Protein AF-A0A9C7VL04-F1 (afdb_monomer_lite)

Structure (mmCIF, N/CA/C/O backbone):
data_AF-A0A9C7VL04-F1
#
_entry.id   AF-A0A9C7VL04-F1
#
loop_
_atom_site.group_PDB
_atom_site.id
_atom_site.type_symbol
_atom_site.label_atom_id
_atom_site.label_alt_id
_atom_site.label_comp_id
_atom_site.label_asym_id
_atom_site.label_entity_id
_atom_site.label_seq_id
_atom_site.pdbx_PDB_ins_code
_atom_site.Cartn_x
_atom_site.Cartn_y
_atom_site.Cartn_z
_atom_site.occupancy
_atom_site.B_iso_or_equiv
_atom_site.auth_seq_id
_atom_site.auth_comp_id
_atom_site.auth_asym_id
_atom_site.auth_atom_id
_atom_site.pdbx_PDB_model_num
ATOM 1 N N . MET A 1 1 ? -0.813 16.630 -5.280 1.00 60.84 1 MET A N 1
ATOM 2 C CA . MET A 1 1 ? -0.924 15.487 -4.339 1.00 60.84 1 MET A CA 1
ATOM 3 C C . MET A 1 1 ? 0.478 15.019 -3.953 1.00 60.84 1 MET A C 1
ATOM 5 O O . MET A 1 1 ? 1.279 14.811 -4.855 1.00 60.84 1 MET A O 1
ATOM 9 N N . LYS A 1 2 ? 0.815 14.920 -2.654 1.00 81.75 2 LYS A N 1
ATOM 10 C CA . LYS A 1 2 ? 2.151 14.469 -2.197 1.00 81.75 2 LYS A CA 1
ATOM 11 C C . LYS A 1 2 ? 2.380 12.988 -2.558 1.00 81.75 2 LYS A C 1
ATOM 13 O O . LYS A 1 2 ? 1.420 12.220 -2.567 1.00 81.75 2 LYS A O 1
ATOM 18 N N . ALA A 1 3 ? 3.633 12.593 -2.808 1.00 79.69 3 ALA A N 1
ATOM 19 C CA . ALA A 1 3 ? 4.036 11.224 -3.169 1.00 79.69 3 ALA A CA 1
ATOM 20 C C . ALA A 1 3 ? 3.453 10.144 -2.237 1.00 79.69 3 ALA A C 1
ATOM 22 O O . ALA A 1 3 ? 2.909 9.154 -2.717 1.00 79.69 3 ALA A O 1
ATOM 23 N N . HIS A 1 4 ? 3.474 10.404 -0.926 1.00 84.88 4 HIS A N 1
ATOM 24 C CA . HIS A 1 4 ? 2.882 9.550 0.106 1.00 84.88 4 HIS A CA 1
ATOM 25 C C . HIS A 1 4 ? 1.423 9.177 -0.187 1.00 84.88 4 HIS A C 1
ATOM 27 O O . HIS A 1 4 ? 1.078 8.002 -0.239 1.00 84.88 4 HIS A O 1
ATOM 33 N N . LYS A 1 5 ? 0.573 10.173 -0.475 1.00 87.06 5 LYS A N 1
ATOM 34 C CA . LYS A 1 5 ? -0.851 9.938 -0.758 1.00 87.06 5 LYS A CA 1
ATOM 35 C C . LYS A 1 5 ? -1.068 9.142 -2.047 1.00 87.06 5 LYS A C 1
ATOM 37 O O . LYS A 1 5 ? -1.965 8.313 -2.089 1.00 87.06 5 LYS A O 1
ATOM 42 N N . ARG A 1 6 ? -0.250 9.368 -3.085 1.00 87.81 6 ARG A N 1
ATOM 43 C CA . ARG A 1 6 ? -0.347 8.614 -4.351 1.00 87.81 6 ARG A CA 1
ATOM 44 C C . ARG A 1 6 ? -0.074 7.127 -4.138 1.00 87.81 6 ARG A C 1
ATOM 46 O O . ARG A 1 6 ? -0.820 6.296 -4.637 1.00 87.81 6 ARG A O 1
ATOM 53 N N . ILE A 1 7 ? 0.959 6.808 -3.361 1.00 88.94 7 ILE A N 1
ATOM 54 C CA . ILE A 1 7 ? 1.342 5.422 -3.081 1.00 88.94 7 ILE A CA 1
ATOM 55 C C . ILE A 1 7 ? 0.340 4.756 -2.128 1.00 88.94 7 ILE A C 1
ATOM 57 O O . ILE A 1 7 ? -0.101 3.645 -2.402 1.00 88.94 7 ILE A O 1
ATOM 61 N N . ALA A 1 8 ? -0.088 5.446 -1.066 1.00 89.50 8 ALA A N 1
ATOM 62 C CA . ALA A 1 8 ? -1.083 4.929 -0.121 1.00 89.50 8 ALA A CA 1
ATOM 63 C C . ALA A 1 8 ? -2.475 4.716 -0.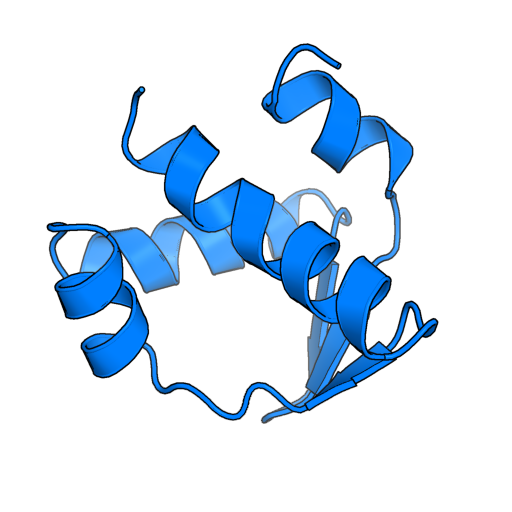749 1.00 89.50 8 ALA A C 1
ATOM 65 O O . ALA A 1 8 ? -3.274 3.940 -0.236 1.00 89.50 8 ALA A O 1
ATOM 66 N N . MET A 1 9 ? -2.775 5.372 -1.874 1.00 90.31 9 MET A N 1
ATOM 67 C CA . MET A 1 9 ? -4.024 5.164 -2.612 1.00 90.31 9 MET A CA 1
ATOM 68 C C . MET A 1 9 ? -4.054 3.831 -3.370 1.00 90.31 9 MET A C 1
ATOM 70 O O . MET A 1 9 ? -5.132 3.283 -3.592 1.00 90.31 9 MET A O 1
ATOM 74 N N . TYR A 1 10 ? -2.893 3.280 -3.730 1.00 91.94 10 TYR A N 1
ATOM 75 C CA . TYR A 1 10 ? -2.803 2.085 -4.566 1.00 91.94 10 TYR A CA 1
ATOM 76 C C . TYR A 1 10 ? -3.511 0.851 -3.976 1.00 91.94 10 TYR A C 1
ATOM 78 O O . TYR A 1 10 ? -4.302 0.250 -4.701 1.00 91.94 10 TYR A O 1
ATOM 86 N N . PRO A 1 11 ? -3.327 0.473 -2.692 1.00 91.00 11 PRO A N 1
ATOM 87 C CA . PRO A 1 11 ? -4.060 -0.656 -2.119 1.00 91.00 11 PRO A CA 1
ATOM 88 C C . PRO A 1 11 ? -5.584 -0.519 -2.229 1.00 91.00 11 PRO A C 1
ATOM 90 O O . PRO A 1 11 ? -6.260 -1.482 -2.581 1.00 91.00 11 PRO A O 1
ATOM 93 N N . LEU A 1 12 ? -6.126 0.686 -2.007 1.00 90.75 12 LEU A N 1
ATOM 94 C CA . LEU A 1 12 ? -7.563 0.947 -2.140 1.00 90.75 12 LEU A CA 1
ATOM 95 C C . LEU A 1 12 ? -8.039 0.876 -3.594 1.00 90.75 12 LEU A C 1
ATOM 97 O O . LEU A 1 12 ? -9.132 0.378 -3.846 1.00 90.75 12 LEU A O 1
ATOM 101 N N . GLU A 1 13 ? -7.247 1.364 -4.554 1.00 90.75 13 GLU A N 1
ATOM 102 C CA . GLU A 1 13 ? -7.559 1.214 -5.983 1.00 90.75 13 GLU A CA 1
ATOM 103 C C . GLU A 1 13 ? -7.681 -0.262 -6.357 1.00 90.75 13 GLU A C 1
ATOM 105 O O . GLU A 1 13 ? -8.668 -0.663 -6.969 1.00 90.75 13 GLU A O 1
ATOM 110 N N . VAL A 1 14 ? -6.711 -1.079 -5.938 1.00 90.69 14 VAL A N 1
ATOM 111 C CA . VAL A 1 14 ? -6.712 -2.516 -6.220 1.00 90.69 14 VAL A CA 1
ATOM 112 C C . VAL A 1 14 ? -7.905 -3.197 -5.547 1.00 90.69 14 VAL A C 1
ATOM 114 O O . VAL A 1 14 ? -8.631 -3.934 -6.213 1.00 90.69 14 VAL A O 1
ATOM 117 N N . LYS A 1 15 ? -8.187 -2.889 -4.274 1.00 90.19 15 LYS A N 1
ATOM 118 C CA . LYS A 1 15 ? -9.395 -3.371 -3.588 1.00 90.19 15 LYS A CA 1
ATOM 119 C C . LYS A 1 15 ? -10.668 -3.029 -4.363 1.00 90.19 15 LYS A C 1
ATOM 121 O O . LYS A 1 15 ? -11.503 -3.904 -4.553 1.00 90.19 15 LYS A O 1
ATOM 126 N N . ASN A 1 16 ? -10.820 -1.788 -4.825 1.00 89.31 16 ASN A N 1
ATOM 127 C CA . ASN A 1 16 ? -12.022 -1.357 -5.547 1.00 89.31 16 ASN A CA 1
ATOM 128 C C . ASN A 1 16 ? -12.206 -2.087 -6.885 1.00 89.31 16 ASN A C 1
ATOM 130 O O . ASN A 1 16 ? -13.338 -2.266 -7.324 1.00 89.31 16 ASN A O 1
ATOM 134 N N . VAL A 1 17 ? -11.112 -2.508 -7.525 1.00 89.19 17 VAL A N 1
ATOM 135 C CA . VAL A 1 17 ? -11.153 -3.275 -8.778 1.00 89.19 17 VAL A CA 1
ATOM 136 C C . VAL A 1 17 ? -11.500 -4.745 -8.530 1.00 89.19 17 VAL A C 1
ATOM 138 O O . VAL A 1 17 ? -12.312 -5.305 -9.260 1.00 89.19 17 VAL A O 1
ATOM 141 N N . TYR A 1 18 ? -10.900 -5.378 -7.518 1.00 87.75 18 TYR A N 1
ATOM 142 C CA . TYR A 1 18 ? -11.042 -6.823 -7.284 1.00 87.75 18 TYR A CA 1
ATOM 143 C C . TYR A 1 18 ? -12.095 -7.200 -6.230 1.00 87.75 18 TYR A C 1
ATOM 145 O O . TYR A 1 18 ? -12.411 -8.378 -6.088 1.00 87.75 18 TYR A O 1
ATOM 153 N N . GLY A 1 19 ? -12.620 -6.237 -5.470 1.00 90.25 19 GLY A N 1
ATOM 154 C CA . GLY A 1 19 ? -13.596 -6.465 -4.398 1.00 90.25 19 GLY A CA 1
ATOM 155 C C . GLY A 1 19 ? -13.042 -7.207 -3.175 1.00 90.25 19 GLY A C 1
ATOM 156 O O . GLY A 1 19 ? -13.820 -7.757 -2.404 1.00 90.25 19 GLY A O 1
ATOM 157 N N . SER A 1 20 ? -11.717 -7.251 -2.998 1.00 91.88 20 SER A N 1
ATOM 158 C CA . SER A 1 20 ? -11.043 -8.027 -1.949 1.00 91.88 20 SER A CA 1
ATOM 159 C C . SER A 1 20 ? -10.002 -7.193 -1.206 1.00 91.88 20 SER A C 1
ATOM 161 O O . SER A 1 20 ? -9.233 -6.454 -1.821 1.00 91.88 20 SER A O 1
ATOM 163 N N . ASP A 1 21 ? -9.942 -7.364 0.116 1.00 92.19 21 ASP A N 1
ATOM 164 C CA . ASP A 1 21 ? -8.916 -6.762 0.978 1.00 92.19 21 ASP A CA 1
ATOM 165 C C . ASP A 1 21 ? -7.542 -7.403 0.801 1.00 92.19 21 ASP A C 1
ATOM 167 O O . ASP A 1 21 ? -6.528 -6.787 1.114 1.00 92.19 21 ASP A O 1
ATOM 171 N N . THR A 1 22 ? -7.499 -8.633 0.287 1.00 93.81 22 THR A N 1
ATOM 172 C CA . THR A 1 22 ? -6.256 -9.336 -0.040 1.00 93.81 22 THR A CA 1
ATOM 173 C C . THR A 1 22 ? -6.097 -9.433 -1.546 1.00 93.81 22 THR A C 1
ATOM 175 O O . THR A 1 22 ? -6.986 -9.923 -2.247 1.00 93.81 22 THR A O 1
ATOM 178 N N . PHE A 1 23 ? -4.947 -9.003 -2.050 1.00 93.19 23 PHE A N 1
ATOM 179 C CA . PHE A 1 23 ? -4.649 -9.018 -3.474 1.00 93.19 23 PHE A CA 1
ATOM 180 C C . PHE A 1 23 ? -3.169 -9.278 -3.737 1.00 93.19 23 PHE A C 1
ATOM 182 O O . PHE A 1 23 ? -2.294 -9.044 -2.903 1.00 93.19 23 PHE A O 1
ATOM 189 N N . LYS A 1 24 ? -2.878 -9.756 -4.944 1.00 91.06 24 LYS A N 1
ATOM 190 C CA . LYS A 1 24 ? -1.508 -9.898 -5.428 1.00 91.06 24 LYS A CA 1
ATOM 191 C C . LYS A 1 24 ? -1.032 -8.563 -6.002 1.00 91.06 24 LYS A C 1
ATOM 193 O O . LYS A 1 24 ? -1.678 -7.999 -6.881 1.00 91.06 24 LYS A O 1
ATOM 198 N N . LEU A 1 25 ? 0.120 -8.077 -5.549 1.00 88.62 25 LEU A N 1
ATOM 199 C CA . LEU A 1 25 ? 0.878 -7.023 -6.220 1.00 88.62 25 LEU A CA 1
ATOM 200 C C . LEU A 1 25 ? 1.316 -7.542 -7.592 1.00 88.62 25 LEU A C 1
ATOM 202 O O . LEU A 1 25 ? 2.245 -8.342 -7.710 1.00 88.62 25 LEU A O 1
ATOM 206 N N . VAL A 1 26 ? 0.604 -7.099 -8.626 1.00 86.19 26 VAL A N 1
ATOM 207 C CA . VAL A 1 26 ? 0.970 -7.350 -10.026 1.00 86.19 26 VAL A CA 1
ATOM 208 C C . VAL A 1 26 ? 2.087 -6.420 -10.490 1.00 86.19 26 VAL A C 1
ATOM 210 O O . VAL A 1 26 ? 2.888 -6.823 -11.323 1.00 86.19 26 VAL A O 1
ATOM 213 N N . HIS A 1 27 ? 2.174 -5.224 -9.899 1.00 90.56 27 HIS A N 1
ATOM 214 C CA . HIS A 1 27 ? 3.213 -4.245 -10.191 1.00 90.56 27 HIS A CA 1
ATOM 215 C C . HIS A 1 27 ? 4.407 -4.378 -9.244 1.00 90.56 27 HIS A C 1
ATOM 217 O O . HIS A 1 27 ? 4.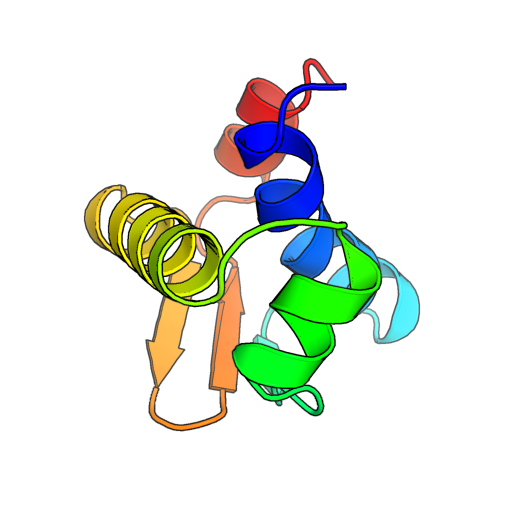267 -4.510 -8.024 1.00 90.56 27 HIS A O 1
ATOM 223 N N . THR A 1 28 ? 5.596 -4.293 -9.819 1.00 92.00 28 THR A N 1
ATOM 224 C CA . THR A 1 28 ? 6.875 -4.147 -9.130 1.00 92.00 28 THR A CA 1
ATOM 225 C C . THR A 1 28 ? 7.008 -2.765 -8.487 1.00 92.00 28 THR A C 1
ATOM 227 O O . THR A 1 28 ? 6.245 -1.836 -8.758 1.00 92.00 28 THR A O 1
ATOM 230 N N . ARG A 1 29 ? 8.001 -2.602 -7.604 1.00 91.50 29 ARG A N 1
ATOM 231 C CA . ARG A 1 29 ? 8.279 -1.298 -6.980 1.00 91.50 29 ARG A CA 1
ATOM 232 C C . ARG A 1 29 ? 8.734 -0.264 -8.010 1.00 91.50 29 ARG A C 1
ATOM 234 O O . ARG A 1 29 ? 8.338 0.888 -7.888 1.00 91.50 29 ARG A O 1
ATOM 241 N N . GLU A 1 30 ? 9.504 -0.686 -9.008 1.00 94.69 30 GLU A N 1
ATOM 242 C CA . GLU A 1 30 ? 9.910 0.107 -10.169 1.00 94.69 30 GLU A CA 1
ATOM 243 C C . GLU A 1 30 ? 8.700 0.599 -10.985 1.00 94.69 30 GLU A C 1
ATOM 245 O O . GLU A 1 30 ? 8.546 1.805 -11.153 1.00 94.69 30 GLU A O 1
ATOM 250 N N . GLU A 1 31 ? 7.777 -0.282 -11.387 1.00 94.56 31 GLU A N 1
ATOM 251 C CA . GLU A 1 31 ? 6.582 0.121 -12.158 1.00 94.56 31 GLU A CA 1
ATOM 252 C C . GLU A 1 31 ? 5.679 1.085 -11.375 1.00 94.56 31 GLU A C 1
ATOM 254 O O . GLU A 1 31 ? 5.136 2.043 -11.926 1.00 94.56 31 GLU A O 1
ATOM 259 N N . LEU A 1 32 ? 5.530 0.871 -10.063 1.00 93.50 32 LEU A N 1
ATOM 260 C CA . LEU A 1 32 ? 4.802 1.806 -9.202 1.00 93.50 32 LEU A CA 1
ATOM 261 C C . LEU A 1 32 ? 5.522 3.160 -9.108 1.00 93.50 32 LEU A C 1
ATOM 263 O O . LEU A 1 32 ? 4.872 4.203 -9.064 1.00 93.50 32 LEU A O 1
ATOM 267 N N . ALA A 1 33 ? 6.853 3.162 -9.079 1.00 93.75 33 ALA A N 1
ATOM 268 C CA . ALA A 1 33 ? 7.649 4.381 -9.018 1.00 93.75 33 ALA A CA 1
ATOM 269 C C . ALA A 1 33 ? 7.466 5.228 -10.283 1.00 93.75 33 ALA A C 1
ATOM 271 O O . ALA A 1 33 ? 7.172 6.422 -10.184 1.00 93.75 33 ALA A O 1
ATOM 272 N N . GLU A 1 34 ? 7.534 4.585 -11.451 1.00 94.75 34 GLU A N 1
ATOM 273 C CA . GLU A 1 34 ? 7.246 5.197 -12.749 1.00 94.75 34 GLU A CA 1
ATOM 274 C C . GLU A 1 34 ? 5.807 5.717 -12.813 1.00 94.75 34 GLU A C 1
ATOM 276 O O . GLU A 1 34 ? 5.596 6.899 -13.095 1.00 94.75 34 GLU A O 1
ATOM 281 N N . ARG A 1 35 ? 4.819 4.889 -12.435 1.00 92.25 35 ARG A N 1
ATOM 282 C CA . ARG A 1 35 ? 3.395 5.273 -12.408 1.00 92.25 35 ARG A CA 1
ATOM 283 C C . ARG A 1 35 ? 3.145 6.530 -11.574 1.00 92.25 35 ARG A C 1
ATOM 285 O O . ARG A 1 35 ? 2.322 7.364 -11.946 1.00 92.25 35 ARG A O 1
ATOM 292 N N . PHE A 1 36 ? 3.812 6.665 -10.428 1.00 91.25 36 PHE A N 1
ATOM 293 C CA . PHE A 1 36 ? 3.588 7.783 -9.505 1.00 91.25 36 PHE A CA 1
ATOM 294 C C . PHE A 1 36 ? 4.555 8.958 -9.686 1.00 91.25 36 PHE A C 1
ATOM 296 O O . PHE A 1 36 ? 4.406 9.962 -8.973 1.00 91.25 36 PHE A O 1
ATOM 303 N N . GLY A 1 37 ? 5.519 8.856 -10.609 1.00 92.31 37 GLY A N 1
ATOM 304 C CA . GLY A 1 37 ? 6.558 9.862 -10.835 1.00 92.31 37 GLY A CA 1
ATOM 305 C C . GLY A 1 37 ? 7.413 10.098 -9.588 1.00 92.31 37 GLY A C 1
ATOM 306 O O . GLY A 1 37 ? 7.598 11.240 -9.163 1.00 92.31 37 GLY A O 1
ATOM 307 N N . VAL A 1 38 ? 7.842 9.020 -8.930 1.00 92.81 38 VAL A N 1
ATOM 308 C CA . VAL A 1 38 ? 8.641 9.043 -7.694 1.00 92.81 38 VAL A CA 1
ATOM 309 C C . VAL A 1 38 ? 9.840 8.112 -7.824 1.00 92.81 38 VAL A C 1
ATOM 311 O O . VAL A 1 38 ? 9.871 7.244 -8.687 1.00 92.81 38 VAL A O 1
ATOM 314 N N . ALA A 1 39 ? 10.828 8.255 -6.943 1.00 93.38 39 ALA A N 1
ATOM 315 C CA . ALA A 1 39 ? 11.938 7.315 -6.897 1.00 93.38 39 ALA A CA 1
ATOM 316 C C . ALA A 1 39 ? 11.479 5.971 -6.306 1.00 93.38 39 ALA A C 1
ATOM 318 O O . ALA A 1 39 ? 10.713 5.932 -5.339 1.00 93.38 39 ALA A O 1
ATOM 319 N N . ARG A 1 40 ? 11.999 4.855 -6.823 1.00 94.31 40 ARG A N 1
ATOM 320 C CA . ARG A 1 40 ? 11.671 3.516 -6.314 1.00 94.31 40 ARG A CA 1
ATOM 321 C C . ARG A 1 40 ? 11.899 3.326 -4.806 1.00 94.31 40 ARG A C 1
ATOM 323 O O . ARG A 1 40 ? 11.025 2.744 -4.160 1.00 94.31 40 ARG A O 1
ATOM 330 N N . PRO A 1 41 ? 12.978 3.853 -4.189 1.00 95.38 41 PRO A N 1
ATOM 331 C CA . PRO A 1 41 ? 13.130 3.807 -2.735 1.00 95.38 41 PRO A CA 1
ATOM 332 C C . PRO A 1 41 ? 11.977 4.475 -1.973 1.00 95.38 41 PRO A C 1
ATOM 334 O O . PRO A 1 41 ? 11.650 4.037 -0.874 1.00 95.38 41 PRO A O 1
ATOM 337 N N . SER A 1 42 ? 11.324 5.493 -2.549 1.00 93.81 42 SER A N 1
ATOM 338 C CA . SER A 1 42 ? 10.158 6.141 -1.938 1.00 93.81 42 SER A CA 1
ATOM 339 C C . SER A 1 42 ? 8.954 5.205 -1.876 1.00 93.81 42 SER A C 1
ATOM 341 O O . SER A 1 42 ? 8.279 5.173 -0.852 1.00 93.81 42 SER A O 1
ATOM 343 N N . VAL A 1 43 ? 8.708 4.415 -2.929 1.00 94.25 43 VAL A N 1
ATOM 344 C CA . VAL A 1 43 ? 7.639 3.403 -2.928 1.00 94.25 43 VAL A CA 1
ATOM 345 C C . VAL A 1 43 ? 7.898 2.376 -1.836 1.00 94.25 43 VAL A C 1
ATOM 347 O O . VAL A 1 43 ? 7.024 2.140 -1.009 1.00 94.25 43 VAL A O 1
ATOM 350 N N . SER A 1 44 ? 9.105 1.805 -1.793 1.00 93.50 44 SER A N 1
ATOM 351 C CA . SER A 1 44 ? 9.457 0.819 -0.7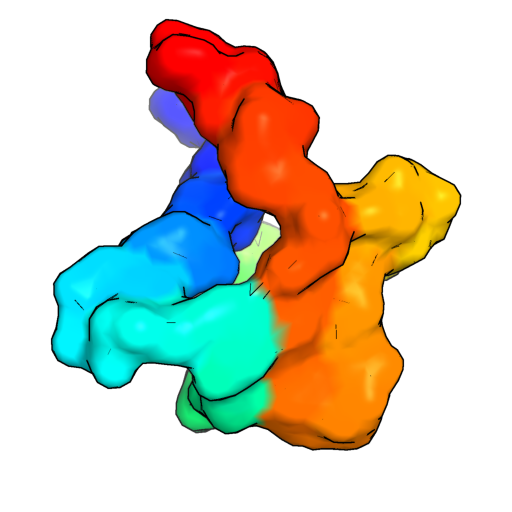68 1.00 93.50 44 SER A CA 1
ATOM 352 C C . SER A 1 44 ? 9.317 1.386 0.643 1.00 93.50 44 SER A C 1
ATOM 354 O O . SER A 1 44 ? 8.687 0.745 1.474 1.00 93.50 44 SER A O 1
ATOM 356 N N . ARG A 1 45 ? 9.828 2.602 0.895 1.00 94.62 45 ARG A N 1
ATOM 357 C CA . ARG A 1 45 ? 9.712 3.260 2.205 1.00 94.62 45 ARG A CA 1
ATOM 358 C C . ARG A 1 45 ? 8.254 3.397 2.635 1.00 94.62 45 ARG A C 1
ATOM 360 O O . ARG A 1 45 ? 7.933 3.008 3.746 1.00 94.62 45 ARG A O 1
ATOM 367 N N . ILE A 1 46 ? 7.384 3.897 1.760 1.00 94.31 46 ILE A N 1
ATOM 368 C CA . ILE A 1 46 ? 5.977 4.133 2.113 1.00 94.31 46 ILE A CA 1
ATOM 369 C C . ILE A 1 46 ? 5.236 2.813 2.345 1.00 94.31 46 ILE A C 1
ATOM 371 O O . ILE A 1 46 ? 4.459 2.712 3.283 1.00 94.31 46 ILE A O 1
ATOM 375 N N . PHE A 1 47 ? 5.492 1.773 1.546 1.00 93.88 47 PHE A N 1
ATOM 376 C CA . PHE A 1 47 ? 4.915 0.452 1.818 1.00 93.88 47 PHE A CA 1
ATOM 377 C C . PHE A 1 47 ? 5.384 -0.120 3.162 1.00 93.88 4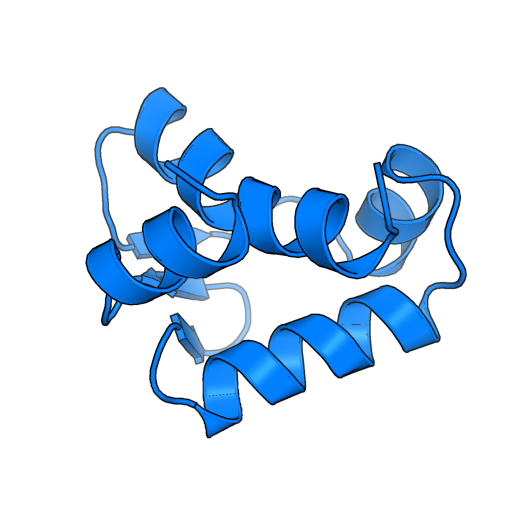7 PHE A C 1
ATOM 379 O O . PHE A 1 47 ? 4.566 -0.673 3.886 1.00 93.88 47 PHE A O 1
ATOM 386 N N . SER A 1 48 ? 6.663 0.044 3.511 1.00 94.69 48 SER A N 1
ATOM 387 C CA . SER A 1 48 ? 7.182 -0.364 4.822 1.00 94.69 48 SER A CA 1
ATOM 388 C C . SER A 1 48 ? 6.614 0.468 5.975 1.00 94.69 48 SER A C 1
ATOM 390 O O . SER A 1 48 ? 6.420 -0.067 7.059 1.00 94.69 48 SER A O 1
ATOM 392 N N . GLU A 1 49 ? 6.337 1.757 5.768 1.00 94.88 49 GLU A N 1
ATOM 393 C CA . GLU A 1 49 ? 5.657 2.608 6.756 1.00 94.88 49 GLU A CA 1
ATOM 394 C C . GLU A 1 49 ? 4.221 2.126 6.994 1.00 94.88 49 GLU A C 1
ATOM 396 O O . GLU A 1 49 ? 3.854 1.883 8.137 1.00 94.88 49 GLU A O 1
ATOM 401 N N . LEU A 1 50 ? 3.451 1.881 5.927 1.00 94.75 50 LEU A N 1
ATOM 402 C CA . LEU A 1 50 ? 2.090 1.338 6.032 1.00 94.75 50 LEU A CA 1
ATOM 403 C C . LEU A 1 50 ? 2.061 -0.040 6.710 1.00 94.75 50 LEU A C 1
ATOM 405 O O . LEU A 1 50 ? 1.131 -0.340 7.451 1.00 94.75 50 LEU A O 1
ATOM 409 N N . GLU A 1 51 ? 3.062 -0.882 6.449 1.00 95.44 51 GLU A N 1
ATOM 410 C CA . GLU A 1 51 ? 3.193 -2.184 7.105 1.00 95.44 51 GLU A CA 1
ATOM 411 C C . GLU A 1 51 ? 3.526 -2.044 8.593 1.00 95.44 51 GLU A C 1
ATOM 413 O O . GLU A 1 51 ? 2.903 -2.681 9.437 1.00 95.44 51 GLU A O 1
ATOM 418 N N . LYS A 1 52 ? 4.466 -1.157 8.934 1.00 96.25 52 LYS A N 1
ATOM 419 C CA . LYS A 1 52 ? 4.849 -0.877 10.323 1.00 96.25 52 LYS A CA 1
ATOM 420 C C . LYS A 1 52 ? 3.707 -0.270 11.140 1.00 96.25 52 LYS A C 1
ATOM 422 O O . LYS A 1 52 ? 3.648 -0.485 12.346 1.00 96.25 52 LYS A O 1
ATOM 427 N N . GLU A 1 53 ? 2.839 0.503 10.499 1.00 95.50 53 GLU A N 1
ATOM 428 C CA . GLU A 1 53 ? 1.639 1.085 11.108 1.00 95.50 53 GLU A CA 1
ATOM 429 C C . GLU A 1 53 ? 0.460 0.096 11.174 1.00 95.50 53 GLU A C 1
ATOM 431 O O . GLU A 1 53 ? -0.640 0.499 11.539 1.00 95.50 53 GLU A O 1
ATOM 436 N N . GLU A 1 54 ? 0.667 -1.180 10.817 1.00 95.88 54 GLU A N 1
ATOM 437 C CA . GLU A 1 54 ? -0.364 -2.232 10.797 1.00 95.88 54 GLU A CA 1
ATOM 438 C C . GLU A 1 54 ? -1.567 -1.882 9.901 1.00 95.88 54 GLU A C 1
ATOM 440 O O . GLU A 1 54 ? -2.677 -2.385 10.068 1.00 95.88 54 GLU A O 1
ATOM 445 N N . ILE A 1 55 ? -1.348 -1.017 8.908 1.00 95.69 55 ILE A N 1
ATOM 446 C CA . ILE A 1 55 ? -2.369 -0.591 7.949 1.00 95.69 55 ILE A CA 1
ATOM 447 C C . ILE A 1 55 ? -2.500 -1.624 6.827 1.00 95.69 55 ILE A C 1
ATOM 449 O O . ILE A 1 55 ? -3.601 -1.907 6.339 1.00 95.69 55 ILE A O 1
ATOM 453 N N . ILE A 1 56 ? -1.366 -2.192 6.416 1.00 95.81 56 ILE A N 1
ATOM 454 C CA . ILE A 1 56 ? -1.287 -3.296 5.462 1.00 95.81 56 ILE A CA 1
ATOM 455 C C . ILE A 1 56 ? -0.384 -4.404 6.007 1.00 95.81 56 ILE A C 1
ATOM 457 O O . ILE A 1 56 ? 0.519 -4.152 6.789 1.00 95.81 56 ILE A O 1
ATOM 461 N N . GLU A 1 57 ? -0.569 -5.619 5.516 1.00 96.38 57 GLU A N 1
ATOM 462 C CA . GLU A 1 57 ? 0.367 -6.733 5.681 1.00 96.38 57 GLU A CA 1
ATOM 463 C C . GLU A 1 57 ? 0.949 -7.086 4.313 1.00 96.38 57 GLU A C 1
ATOM 465 O O . GLU A 1 57 ? 0.203 -7.160 3.328 1.00 96.38 57 GLU A O 1
ATOM 470 N N . ILE A 1 58 ? 2.259 -7.336 4.233 1.00 93.94 58 ILE A N 1
ATOM 471 C CA . ILE A 1 58 ? 2.914 -7.792 3.004 1.00 93.94 58 ILE A CA 1
ATOM 472 C C . ILE A 1 58 ? 3.440 -9.215 3.208 1.00 93.94 58 ILE A C 1
ATOM 474 O O . ILE A 1 58 ? 4.294 -9.478 4.046 1.00 93.94 58 ILE A O 1
ATOM 478 N N . SER A 1 59 ? 2.969 -10.153 2.386 1.00 92.31 59 SER A N 1
ATOM 479 C CA . SER A 1 59 ? 3.450 -11.538 2.369 1.00 92.31 59 SER A CA 1
ATOM 480 C C . SER A 1 59 ? 3.914 -11.913 0.965 1.00 92.31 59 SER A C 1
ATOM 482 O O . SER A 1 59 ? 3.133 -12.264 0.075 1.00 92.31 59 SER A O 1
ATOM 484 N N . GLY A 1 60 ? 5.219 -11.767 0.725 1.00 89.00 60 GLY A N 1
ATOM 485 C CA . GLY A 1 60 ? 5.825 -11.969 -0.590 1.00 89.00 60 GLY A CA 1
ATOM 486 C C . GLY A 1 60 ? 5.254 -11.009 -1.638 1.00 89.00 60 GLY A C 1
ATOM 487 O O . GLY A 1 60 ? 5.564 -9.821 -1.640 1.00 89.00 60 GLY A O 1
ATOM 488 N N . LYS A 1 61 ? 4.432 -11.535 -2.556 1.00 89.56 61 LYS A N 1
ATOM 489 C CA . LYS A 1 61 ? 3.729 -10.738 -3.582 1.00 89.56 61 LYS A CA 1
ATOM 490 C C . LYS A 1 61 ? 2.286 -10.406 -3.203 1.00 89.56 61 LYS A C 1
ATOM 492 O O . LYS A 1 61 ? 1.584 -9.827 -4.023 1.00 89.56 61 LYS A O 1
ATOM 497 N N . TYR A 1 62 ? 1.823 -10.788 -2.021 1.00 92.75 62 TYR A N 1
ATOM 498 C CA . TYR A 1 62 ? 0.470 -10.505 -1.557 1.00 92.75 62 TYR A CA 1
ATOM 499 C C . TYR A 1 62 ? 0.475 -9.325 -0.598 1.00 92.75 62 TYR A C 1
ATOM 501 O O . TYR A 1 62 ? 1.382 -9.184 0.218 1.00 92.75 62 TYR A O 1
ATOM 509 N N . VAL A 1 63 ? -0.547 -8.487 -0.718 1.00 94.50 63 VAL A N 1
ATOM 510 C CA . VAL A 1 63 ? -0.857 -7.420 0.227 1.00 94.50 63 VAL A CA 1
ATOM 511 C C . VAL A 1 63 ? -2.258 -7.653 0.749 1.00 94.50 63 VAL A C 1
ATOM 513 O O . VAL A 1 63 ? -3.168 -7.951 -0.027 1.00 94.50 63 VAL A O 1
ATOM 516 N N . LYS A 1 64 ? -2.418 -7.502 2.058 1.00 95.81 64 LYS A N 1
ATOM 517 C CA . LYS A 1 64 ? -3.708 -7.489 2.734 1.00 95.81 64 LYS A CA 1
ATOM 518 C C . LYS A 1 64 ? -3.903 -6.133 3.396 1.00 95.81 64 LYS A C 1
ATOM 520 O O . LYS A 1 64 ? -3.014 -5.654 4.090 1.00 95.81 64 LYS A O 1
ATOM 525 N N . ILE A 1 65 ? -5.047 -5.504 3.160 1.00 95.81 65 ILE A N 1
ATOM 526 C CA . ILE A 1 65 ? -5.462 -4.303 3.885 1.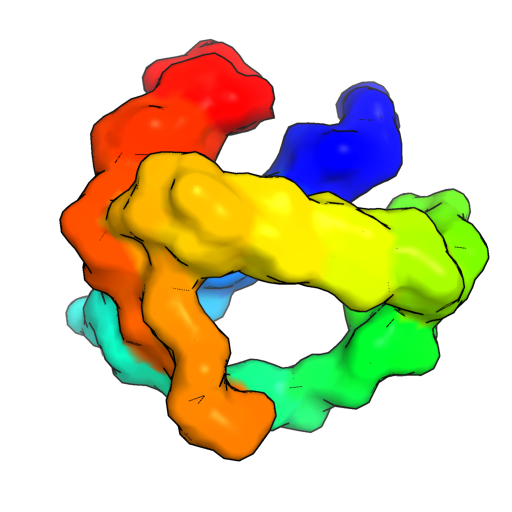00 95.81 65 ILE A CA 1
ATOM 527 C C . ILE A 1 65 ? -5.969 -4.754 5.253 1.00 95.81 65 ILE A C 1
ATOM 529 O O . ILE A 1 65 ? -6.887 -5.568 5.332 1.00 95.81 65 ILE A O 1
ATOM 533 N N . VAL A 1 6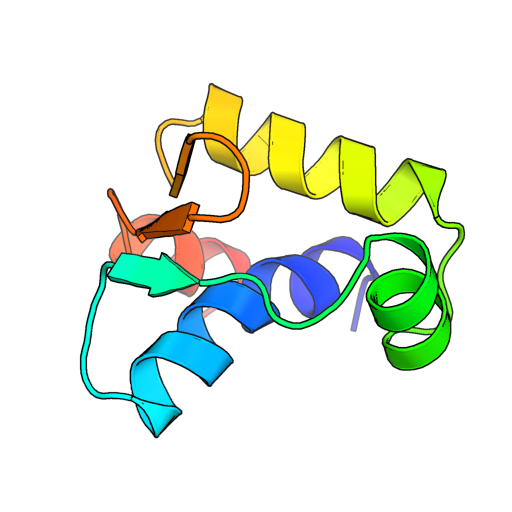6 ? -5.351 -4.242 6.315 1.00 96.12 66 VAL A N 1
ATOM 534 C CA . VAL A 1 66 ? -5.709 -4.557 7.705 1.00 96.12 66 VAL A CA 1
ATOM 535 C C . VAL A 1 66 ? -6.552 -3.433 8.302 1.00 96.12 66 VAL A C 1
ATOM 537 O O . VAL A 1 66 ? -7.568 -3.709 8.935 1.00 96.12 66 VAL A O 1
ATOM 540 N N . ASP A 1 67 ? -6.203 -2.174 8.015 1.00 94.81 67 ASP A N 1
ATOM 541 C CA . ASP A 1 67 ? -6.968 -1.001 8.447 1.00 94.81 67 ASP A CA 1
ATOM 542 C C . ASP A 1 67 ? -7.276 -0.052 7.276 1.00 94.81 67 ASP A C 1
ATOM 544 O O . ASP A 1 67 ? -6.560 0.907 6.965 1.00 94.81 67 ASP A O 1
ATOM 548 N N . GLU A 1 68 ? -8.416 -0.295 6.629 1.00 92.38 68 GLU A N 1
ATOM 549 C CA . GLU A 1 68 ? -8.922 0.569 5.562 1.00 92.38 68 GLU A CA 1
ATOM 550 C C . GLU A 1 68 ? -9.260 1.988 6.055 1.00 92.38 68 GLU A C 1
ATOM 552 O O . GLU A 1 68 ? -9.151 2.959 5.299 1.00 92.38 68 GLU A O 1
ATOM 557 N N . SER A 1 69 ? -9.672 2.131 7.317 1.00 92.44 69 SER A N 1
ATOM 558 C CA . SER A 1 69 ? -10.057 3.428 7.879 1.00 92.44 69 SER A CA 1
ATOM 559 C C . SER A 1 69 ? -8.843 4.341 8.000 1.00 92.44 69 SER A C 1
ATOM 561 O O . SER A 1 69 ? -8.918 5.519 7.644 1.00 92.44 69 SER A O 1
ATOM 563 N N . SER A 1 70 ? -7.703 3.801 8.429 1.00 92.12 70 SER A N 1
ATOM 564 C CA . SER A 1 70 ? -6.437 4.536 8.470 1.00 92.12 70 SER A CA 1
ATOM 565 C C . SER A 1 70 ? -5.926 4.898 7.072 1.00 92.12 70 SER A C 1
ATOM 567 O O . SER A 1 70 ? -5.522 6.045 6.860 1.00 92.12 70 SER A O 1
ATOM 569 N N . LEU A 1 71 ? -6.067 4.015 6.070 1.00 89.25 71 LEU A N 1
ATOM 570 C CA . LEU A 1 71 ? -5.793 4.377 4.665 1.00 89.25 71 LEU A CA 1
ATOM 571 C C . LEU A 1 71 ? -6.654 5.557 4.196 1.00 89.25 71 LEU A C 1
ATOM 573 O O . LEU A 1 71 ? -6.138 6.497 3.587 1.00 89.25 71 LEU A O 1
ATOM 577 N N . LYS A 1 72 ? -7.961 5.546 4.489 1.00 89.69 72 LYS A N 1
ATOM 578 C CA . LYS A 1 72 ? -8.871 6.648 4.128 1.00 89.69 72 LYS A CA 1
ATOM 579 C C . LYS A 1 72 ? -8.471 7.961 4.806 1.00 89.69 72 LYS A C 1
ATOM 581 O O . LYS A 1 72 ? -8.339 8.973 4.111 1.00 89.69 72 LYS A O 1
ATOM 586 N N . LYS A 1 73 ? -8.129 7.924 6.100 1.00 90.19 73 LYS A N 1
ATOM 587 C CA . LYS A 1 73 ? -7.616 9.088 6.848 1.00 90.19 73 LYS A CA 1
ATOM 588 C C . LYS A 1 73 ? -6.352 9.678 6.219 1.00 90.19 73 LYS A C 1
ATOM 590 O O . LYS A 1 73 ? -6.278 10.894 6.047 1.00 90.19 73 LYS A O 1
ATOM 595 N N . ILE A 1 74 ? -5.390 8.846 5.802 1.00 87.31 74 ILE A N 1
ATOM 596 C CA . ILE A 1 74 ? -4.172 9.298 5.097 1.00 87.31 74 ILE A CA 1
ATOM 597 C C . ILE A 1 74 ? -4.532 10.062 3.816 1.00 87.31 74 ILE A C 1
ATOM 599 O O . ILE A 1 74 ? -3.904 11.071 3.467 1.00 87.31 74 ILE A O 1
ATOM 603 N N . LEU A 1 75 ? -5.558 9.604 3.102 1.00 84.81 75 LEU A N 1
ATOM 604 C CA . LEU A 1 75 ? -6.024 10.254 1.882 1.00 84.81 75 LEU A CA 1
ATOM 605 C C . LEU A 1 75 ? -6.822 11.533 2.165 1.00 84.81 75 LEU A C 1
ATOM 607 O O . LEU A 1 75 ? -6.818 12.432 1.320 1.00 84.81 75 LEU A O 1
ATOM 611 N N . GLY A 1 76 ? -7.354 11.698 3.376 1.00 80.69 76 GLY A N 1
ATOM 612 C CA . GLY A 1 76 ? -8.278 12.772 3.742 1.00 80.69 76 GLY A CA 1
ATOM 613 C C . GLY A 1 76 ? -9.705 12.480 3.278 1.00 80.69 76 GLY A C 1
ATOM 614 O O . GLY A 1 76 ? -10.418 13.409 2.908 1.00 80.69 76 GLY A O 1
ATOM 615 N N . LYS A 1 77 ? -10.056 11.192 3.213 1.00 61.16 77 LYS A N 1
ATOM 616 C CA . LYS A 1 77 ? -11.409 10.687 2.980 1.00 61.16 77 LYS A CA 1
ATOM 617 C C . LYS A 1 77 ? -12.048 10.249 4.288 1.00 61.16 77 LYS A C 1
ATOM 619 O O . LYS A 1 77 ? -11.288 9.847 5.198 1.00 61.16 77 LYS A O 1
#

Foldseek 3Di:
DDLLLLLLCVLVVVCVVPVAQKDFQPDDLVRSCVVSVHDSVSSVVSVVVCVVVVQWPDDPRMIGGRNVPVSCVSNVD

Radius of gyration: 11.34 Å; chains: 1; bounding box: 27×28×24 Å

Secondary structure (DSSP, 8-state):
--HHHHHHHHHHHHHHHHS-SEEE--S-HHHHHHHHTS-HHHHHHHHHHHHHTTSEEEETTEEEES-HHHHHHHHT-

Sequence (77 aa):
MKAHKRIAMYPLEVKNVYGSDTFKLVHTREELAERFGVARPSVSRIFSELEKEEIIEISGKYVKIVDESSLKKILGK

pLDDT: mean 90.92, std 6.03, range [60.84, 96.38]